Protein AF-A0A7W7SJI7-F1 (afdb_monomer_lite)

pLDDT: mean 81.75, std 20.48, range [42.03, 98.06]

Secondary structure (DSSP, 8-state):
-EEEE-TTPPTTS-SEEEE-SSS-B-HHHHHHHHHHHHTT--HHHHHHHHHHHHHHHHHHHHHT--GGG--HHHHHHHHHHHHHHHHHHHHHHHHHHHS--SS------------PPPP-----

Sequence (124 aa):
MRVMKVPDAAAGQPQVRLMDTAGEPVVEVDDFLRLLAVRAYSRDTVRAYAYDLLKLYLFCEERGITAAEFTPARAMEFLEWLRLVSSSRRAQRLELGVARSGGRLLSPKTSTGYSPRCRRSTSS

Foldseek 3Di:
DDKDADPPADQLAQRIFDADPVRHTPVVLRVVLSVCSNVVPDNVVSVVSRVVVVLVVVLCVVVVHDPVPCDPVVVVVSVVVCCVVVVVVVVVVVVVVVPPPDDDDDDDDPPPDDDDDDDDDDDD

Organism: NCBI:txid258050

Structure (mmCIF, N/CA/C/O backbone):
data_AF-A0A7W7SJI7-F1
#
_entry.id   AF-A0A7W7SJI7-F1
#
loop_
_atom_site.group_PDB
_atom_site.id
_atom_site.type_symbol
_atom_site.label_atom_id
_atom_site.label_alt_id
_atom_site.label_comp_id
_atom_site.label_asym_id
_atom_site.label_entity_id
_atom_site.label_seq_id
_atom_site.pdbx_PDB_ins_code
_atom_site.Cartn_x
_atom_site.Cartn_y
_atom_site.Cartn_z
_atom_site.occupancy
_atom_site.B_iso_or_equiv
_atom_site.auth_seq_id
_atom_site.auth_comp_id
_atom_site.auth_asym_id
_atom_site.auth_atom_id
_atom_site.pdbx_PDB_model_num
ATOM 1 N N . MET A 1 1 ? -4.348 -8.716 5.363 1.00 95.25 1 MET A N 1
ATOM 2 C CA . MET A 1 1 ? -3.580 -8.598 4.099 1.00 95.25 1 MET A CA 1
ATOM 3 C C . MET A 1 1 ? -2.073 -8.688 4.340 1.00 95.25 1 MET A C 1
ATOM 5 O O . MET A 1 1 ? -1.616 -8.305 5.416 1.00 95.25 1 MET A O 1
ATOM 9 N N . ARG A 1 2 ? -1.281 -9.184 3.377 1.00 97.19 2 ARG A N 1
ATOM 10 C CA . ARG A 1 2 ? 0.190 -9.309 3.502 1.00 97.19 2 ARG A CA 1
ATOM 11 C C . ARG A 1 2 ? 0.917 -9.304 2.155 1.00 97.19 2 ARG A C 1
ATOM 13 O O . ARG A 1 2 ? 0.395 -9.803 1.169 1.00 97.19 2 ARG A O 1
ATOM 20 N N . VAL A 1 3 ? 2.168 -8.842 2.133 1.00 97.44 3 VAL A N 1
ATOM 21 C CA . VAL A 1 3 ? 3.052 -8.984 0.960 1.00 97.44 3 VAL A CA 1
ATOM 22 C C . VAL A 1 3 ? 3.808 -10.310 1.029 1.00 97.44 3 VAL A C 1
ATOM 24 O O . VAL A 1 3 ? 4.473 -10.592 2.029 1.00 97.44 3 VAL A O 1
ATOM 27 N N . MET A 1 4 ? 3.751 -11.099 -0.042 1.00 97.38 4 MET A N 1
ATOM 28 C CA . MET A 1 4 ? 4.492 -12.351 -0.201 1.00 97.38 4 MET A CA 1
ATOM 29 C C . MET A 1 4 ? 5.558 -12.223 -1.284 1.00 97.38 4 MET A C 1
ATOM 31 O O . MET A 1 4 ? 5.364 -11.524 -2.273 1.00 97.38 4 MET A O 1
ATOM 35 N N . LYS A 1 5 ? 6.692 -12.906 -1.100 1.00 95.75 5 LYS A N 1
ATOM 36 C CA . LYS A 1 5 ? 7.705 -13.044 -2.153 1.00 95.75 5 LYS A CA 1
ATOM 37 C C . LYS A 1 5 ? 7.252 -14.098 -3.158 1.00 95.75 5 LYS A C 1
ATOM 39 O O . LYS A 1 5 ? 6.744 -15.140 -2.752 1.00 95.75 5 LYS A O 1
ATOM 44 N N . VAL A 1 6 ? 7.501 -13.840 -4.434 1.00 93.00 6 VAL A N 1
ATOM 45 C CA . VAL A 1 6 ? 7.353 -14.828 -5.504 1.00 93.00 6 VAL A CA 1
ATOM 46 C C . VAL A 1 6 ? 8.746 -15.388 -5.798 1.00 93.00 6 VAL A C 1
ATOM 48 O O . VAL A 1 6 ? 9.614 -14.617 -6.222 1.00 93.00 6 VAL A O 1
ATOM 51 N N . PRO A 1 7 ? 9.010 -16.676 -5.513 1.00 88.00 7 PRO A N 1
ATOM 52 C CA . PRO A 1 7 ? 10.279 -17.296 -5.875 1.00 88.00 7 PRO A CA 1
ATOM 53 C C . PRO A 1 7 ? 10.423 -17.330 -7.401 1.00 88.00 7 PRO A C 1
ATOM 55 O O . PRO A 1 7 ? 9.429 -17.440 -8.113 1.00 88.00 7 PRO A O 1
ATOM 58 N N . ASP A 1 8 ? 11.658 -17.195 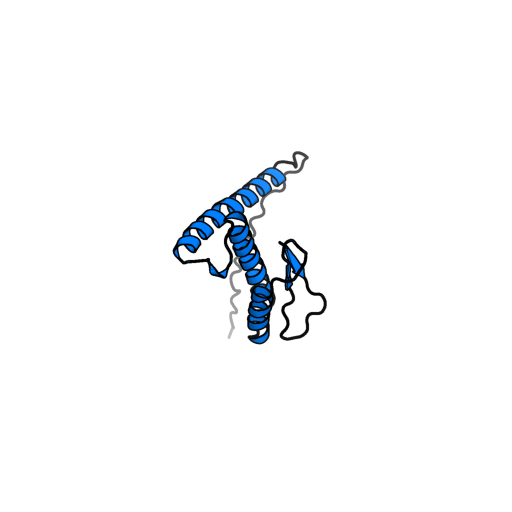-7.885 1.00 85.19 8 ASP A N 1
ATOM 59 C CA . ASP A 1 8 ? 12.020 -17.343 -9.302 1.00 85.19 8 ASP A CA 1
ATOM 60 C C . ASP A 1 8 ? 11.181 -16.515 -10.290 1.00 85.19 8 ASP A C 1
ATOM 62 O O . ASP A 1 8 ? 10.929 -16.923 -11.423 1.00 85.19 8 ASP A O 1
ATOM 66 N N . ALA A 1 9 ? 10.768 -15.311 -9.876 1.00 85.00 9 ALA A N 1
ATOM 67 C CA . ALA A 1 9 ? 10.080 -14.377 -10.757 1.00 85.00 9 ALA A CA 1
ATOM 68 C C . ALA A 1 9 ? 10.924 -14.095 -12.015 1.00 85.00 9 ALA A C 1
ATOM 70 O O . ALA A 1 9 ? 12.062 -13.615 -11.931 1.00 85.00 9 ALA A O 1
ATOM 71 N N . ALA A 1 10 ? 10.344 -14.391 -13.182 1.00 84.12 10 ALA A N 1
ATOM 72 C CA . ALA A 1 10 ? 10.979 -14.173 -14.476 1.00 84.12 10 ALA A CA 1
ATOM 73 C C . ALA A 1 10 ? 11.255 -12.680 -14.732 1.00 84.12 10 ALA A C 1
ATOM 75 O O . ALA A 1 10 ? 10.664 -11.794 -14.107 1.00 84.12 10 ALA A O 1
ATOM 76 N N . ALA A 1 11 ? 12.134 -12.382 -15.693 1.00 79.94 11 ALA A N 1
ATOM 77 C CA . ALA A 1 11 ? 12.346 -11.008 -16.141 1.00 79.94 11 ALA A CA 1
ATOM 78 C C . ALA A 1 11 ? 11.010 -10.375 -16.581 1.00 79.94 11 ALA A C 1
ATOM 80 O O . ALA A 1 11 ? 10.233 -10.991 -17.308 1.00 79.94 11 ALA A O 1
ATOM 81 N N . GLY A 1 12 ? 10.726 -9.161 -16.102 1.00 83.31 12 GLY A N 1
ATOM 82 C CA . GLY A 1 12 ? 9.448 -8.482 -16.342 1.00 83.31 12 GLY A CA 1
ATOM 83 C C . GLY A 1 12 ? 8.290 -8.924 -15.436 1.00 83.31 12 GLY A C 1
ATOM 84 O O . GLY A 1 12 ? 7.185 -8.411 -15.594 1.00 83.31 12 GLY A O 1
ATOM 85 N N . GLN A 1 13 ? 8.515 -9.824 -14.470 1.00 90.50 13 GLN A N 1
ATOM 86 C CA . GLN A 1 13 ? 7.531 -10.175 -13.440 1.00 90.50 13 GLN A CA 1
ATOM 87 C C . GLN A 1 13 ? 7.904 -9.583 -12.072 1.00 90.50 13 GLN A C 1
ATOM 89 O O . GLN A 1 13 ? 9.087 -9.512 -11.722 1.00 90.50 13 GLN A O 1
ATOM 94 N N . PRO A 1 14 ? 6.916 -9.163 -11.262 1.00 93.44 14 PRO A N 1
ATOM 95 C CA . PRO A 1 14 ? 7.186 -8.683 -9.919 1.00 93.44 14 PRO A CA 1
ATOM 96 C C . PRO A 1 14 ? 7.591 -9.849 -9.005 1.00 93.44 14 PRO A C 1
ATOM 98 O O . PRO A 1 14 ? 6.949 -10.894 -8.959 1.00 93.44 14 PRO A O 1
ATOM 101 N N . GLN A 1 15 ? 8.649 -9.646 -8.220 1.00 95.06 15 GLN A N 1
ATOM 102 C CA . GLN A 1 15 ? 9.152 -10.616 -7.231 1.00 95.06 15 GLN A CA 1
ATOM 103 C C . GLN A 1 15 ? 8.344 -10.647 -5.920 1.00 95.06 15 GLN A C 1
ATOM 105 O O . GLN A 1 15 ? 8.743 -11.280 -4.939 1.00 95.06 15 GLN A O 1
ATOM 110 N N . VAL A 1 16 ? 7.241 -9.903 -5.868 1.00 97.00 16 VAL A N 1
ATOM 111 C CA . VAL A 1 16 ? 6.347 -9.780 -4.718 1.00 97.00 16 VAL A CA 1
ATOM 112 C C . VAL A 1 16 ? 4.902 -9.658 -5.191 1.00 97.00 16 VAL A C 1
ATOM 114 O O . VAL A 1 16 ? 4.664 -9.137 -6.277 1.00 97.00 16 VAL A O 1
ATOM 117 N N . ARG A 1 17 ? 3.961 -10.104 -4.357 1.00 97.38 17 ARG A N 1
ATOM 118 C CA . ARG A 1 17 ? 2.511 -9.952 -4.545 1.00 97.38 17 ARG A CA 1
ATOM 119 C C . ARG A 1 17 ? 1.848 -9.513 -3.252 1.00 97.38 17 ARG A C 1
ATOM 121 O O . ARG A 1 17 ? 2.340 -9.850 -2.169 1.00 97.38 17 ARG A O 1
ATOM 128 N N . LEU A 1 18 ? 0.747 -8.780 -3.360 1.00 98.06 18 LEU A N 1
ATOM 129 C CA . LEU A 1 18 ? -0.106 -8.453 -2.223 1.00 98.06 18 LEU A CA 1
ATOM 130 C C . LEU A 1 18 ? -1.242 -9.473 -2.148 1.00 98.06 18 LEU A C 1
ATOM 132 O O . LEU A 1 18 ? -2.007 -9.597 -3.095 1.00 98.06 18 LEU A O 1
ATOM 136 N N . MET A 1 19 ? -1.349 -10.166 -1.018 1.00 98.06 19 MET A N 1
ATOM 137 C CA . MET A 1 19 ? -2.448 -11.084 -0.730 1.00 98.06 19 MET A CA 1
ATOM 138 C C . MET A 1 19 ? -3.445 -10.417 0.214 1.00 98.06 19 MET A C 1
ATOM 140 O O . MET A 1 19 ? -3.041 -9.761 1.189 1.00 98.06 19 MET A O 1
ATOM 144 N N . ASP A 1 20 ? -4.729 -10.609 -0.053 1.00 96.06 20 ASP A N 1
ATOM 145 C CA . ASP A 1 20 ? -5.824 -10.138 0.783 1.00 96.06 20 ASP A CA 1
ATOM 146 C C . ASP A 1 20 ? -5.952 -10.960 2.091 1.00 96.06 20 ASP A C 1
ATOM 148 O O . ASP A 1 20 ? -4.989 -11.577 2.567 1.00 96.06 20 ASP A O 1
ATOM 152 N N . THR A 1 21 ? -7.098 -10.882 2.770 1.00 94.44 21 THR A N 1
ATOM 153 C CA . THR A 1 21 ? -7.381 -11.662 3.989 1.00 94.44 21 THR A CA 1
ATOM 154 C C . THR A 1 21 ? -7.838 -13.093 3.706 1.00 94.44 21 THR A C 1
ATOM 156 O O . THR A 1 21 ? -7.617 -13.955 4.556 1.00 94.44 21 THR A O 1
ATOM 159 N N . ALA A 1 22 ? -8.402 -13.364 2.527 1.00 95.81 22 ALA A N 1
ATOM 160 C CA . ALA A 1 22 ? -8.746 -14.706 2.062 1.00 95.81 22 ALA A CA 1
ATOM 161 C C . ALA A 1 22 ? -7.515 -15.486 1.561 1.00 95.81 22 ALA A C 1
ATOM 163 O O . ALA A 1 22 ? -7.558 -16.708 1.447 1.00 95.81 22 ALA A O 1
ATOM 164 N N . GLY A 1 23 ? -6.397 -14.793 1.333 1.00 95.00 23 GLY A N 1
ATOM 165 C CA . GLY A 1 23 ? -5.170 -15.371 0.793 1.00 95.00 23 GLY A CA 1
ATOM 166 C C . GLY A 1 23 ? -5.076 -15.271 -0.727 1.00 95.00 23 GLY A C 1
ATOM 167 O O . GLY A 1 23 ? -4.129 -15.814 -1.295 1.00 95.00 23 GLY A O 1
ATOM 168 N N . GLU A 1 24 ? -6.000 -14.550 -1.359 1.00 96.69 24 GLU A N 1
ATOM 169 C CA . GLU A 1 24 ? -6.030 -14.329 -2.797 1.00 96.69 24 GLU A CA 1
ATOM 170 C C . GLU A 1 24 ? -5.205 -13.090 -3.183 1.00 96.69 24 GLU A C 1
ATOM 172 O O . GLU A 1 24 ? -5.099 -12.136 -2.401 1.00 96.69 24 GLU A O 1
ATOM 177 N N . PRO A 1 25 ? -4.580 -13.072 -4.373 1.00 96.62 25 PRO A N 1
ATOM 178 C CA . PRO A 1 25 ? -3.887 -11.889 -4.864 1.00 96.62 25 PRO A CA 1
ATOM 179 C C . PRO A 1 25 ? -4.852 -10.723 -5.103 1.00 96.62 25 PRO A C 1
ATOM 181 O O . PRO A 1 25 ? -5.890 -10.881 -5.742 1.00 96.62 25 PRO A O 1
ATOM 184 N N . VAL A 1 26 ? -4.459 -9.524 -4.674 1.00 97.44 26 VAL A N 1
ATOM 185 C CA . VAL A 1 26 ? -5.161 -8.285 -5.030 1.00 97.44 26 VAL A CA 1
ATOM 186 C C . VAL A 1 26 ? -4.788 -7.915 -6.467 1.00 97.44 26 VAL A C 1
ATOM 188 O O . VAL A 1 26 ? -3.685 -7.420 -6.722 1.00 97.44 26 VAL A O 1
ATOM 191 N N . VAL A 1 27 ? -5.694 -8.185 -7.407 1.00 96.06 27 VAL A N 1
ATOM 192 C CA . VAL A 1 27 ? -5.435 -8.149 -8.859 1.00 96.06 27 VAL A CA 1
ATOM 193 C C . VAL A 1 27 ? -4.917 -6.787 -9.322 1.00 96.06 27 VAL A C 1
ATOM 195 O O . VAL A 1 27 ? -3.914 -6.718 -10.030 1.00 96.06 27 VAL A O 1
ATOM 198 N N . GLU A 1 28 ? -5.522 -5.694 -8.861 1.00 96.19 28 GLU A N 1
ATOM 199 C CA . GLU A 1 28 ? -5.147 -4.330 -9.244 1.00 96.19 28 GLU A CA 1
ATOM 200 C C . GLU A 1 28 ? -3.716 -3.984 -8.810 1.00 96.19 28 GLU A C 1
ATOM 202 O O . GLU A 1 28 ? -2.995 -3.251 -9.494 1.00 96.19 28 GLU A O 1
ATOM 207 N N . VAL A 1 29 ? -3.279 -4.528 -7.670 1.00 97.31 29 VAL A N 1
ATOM 208 C CA . VAL A 1 29 ? -1.909 -4.356 -7.178 1.00 97.31 29 VAL A CA 1
ATOM 209 C C . VAL A 1 29 ? -0.939 -5.203 -7.990 1.00 97.31 29 VAL A C 1
ATOM 211 O O . VAL A 1 29 ? 0.122 -4.705 -8.365 1.00 97.31 29 VAL A O 1
ATOM 214 N N . ASP A 1 30 ? -1.292 -6.446 -8.305 1.00 96.31 30 ASP A N 1
ATOM 215 C CA . ASP A 1 30 ? -0.464 -7.318 -9.141 1.00 96.31 30 ASP A CA 1
ATOM 216 C C . ASP A 1 30 ? -0.247 -6.722 -10.545 1.00 96.31 30 ASP A C 1
ATOM 218 O O . ASP A 1 30 ? 0.887 -6.709 -11.040 1.00 96.31 30 ASP A O 1
ATOM 222 N N . ASP A 1 31 ? -1.288 -6.150 -11.153 1.00 96.38 31 ASP A N 1
ATOM 223 C CA . ASP A 1 31 ? -1.208 -5.476 -12.453 1.00 96.38 31 ASP A CA 1
ATOM 224 C C . ASP A 1 31 ? -0.313 -4.234 -12.403 1.00 96.38 31 ASP A C 1
ATOM 226 O O . ASP A 1 31 ? 0.565 -4.048 -13.256 1.00 96.38 31 ASP A O 1
ATOM 230 N N . PHE A 1 32 ? -0.459 -3.409 -11.365 1.00 97.19 32 PHE A N 1
ATOM 231 C CA . PHE A 1 32 ? 0.402 -2.249 -11.166 1.00 97.19 32 PHE A CA 1
ATOM 232 C C . PHE A 1 32 ? 1.873 -2.645 -10.951 1.00 97.19 32 PHE A C 1
ATOM 234 O O . PHE A 1 32 ? 2.777 -2.067 -11.560 1.00 97.19 32 PHE A O 1
ATOM 241 N N . LEU A 1 33 ? 2.150 -3.659 -10.129 1.00 97.12 33 LEU A N 1
ATOM 242 C CA . LEU A 1 33 ? 3.520 -4.120 -9.884 1.00 97.12 33 LEU A CA 1
ATOM 243 C C . LEU A 1 33 ? 4.141 -4.757 -11.135 1.00 97.12 33 LEU A C 1
ATOM 245 O O . LEU A 1 33 ? 5.333 -4.560 -11.396 1.00 97.12 33 LEU A O 1
ATOM 249 N N . ARG A 1 34 ? 3.345 -5.467 -11.944 1.00 96.06 34 ARG A N 1
ATOM 250 C CA . ARG A 1 34 ? 3.768 -5.970 -13.258 1.00 96.06 34 ARG A CA 1
ATOM 251 C C . ARG A 1 34 ? 4.139 -4.825 -14.193 1.00 96.06 34 ARG A C 1
ATOM 253 O O . ARG A 1 34 ? 5.176 -4.903 -14.847 1.00 96.06 34 ARG A O 1
ATOM 260 N N . LEU A 1 35 ? 3.359 -3.747 -14.219 1.00 96.75 35 LEU A N 1
ATOM 261 C CA . LEU A 1 35 ? 3.667 -2.564 -15.021 1.00 96.75 35 LEU A CA 1
ATOM 262 C C . LEU A 1 35 ? 5.033 -1.962 -14.662 1.00 96.75 35 LEU A C 1
ATOM 264 O O . LEU A 1 35 ? 5.807 -1.612 -15.556 1.00 96.75 35 LEU A O 1
ATOM 268 N N . LEU A 1 36 ? 5.351 -1.869 -13.367 1.00 95.88 36 LEU A N 1
ATOM 269 C CA . LEU A 1 36 ? 6.659 -1.398 -12.902 1.00 95.88 36 LEU A CA 1
ATOM 270 C C . LEU A 1 36 ? 7.791 -2.350 -13.315 1.00 95.88 36 LEU A C 1
ATOM 272 O O . LEU A 1 36 ? 8.845 -1.895 -13.763 1.00 95.88 36 LEU A O 1
ATOM 276 N N . ALA A 1 37 ? 7.571 -3.662 -13.203 1.00 93.25 37 ALA A N 1
ATOM 277 C CA . ALA A 1 3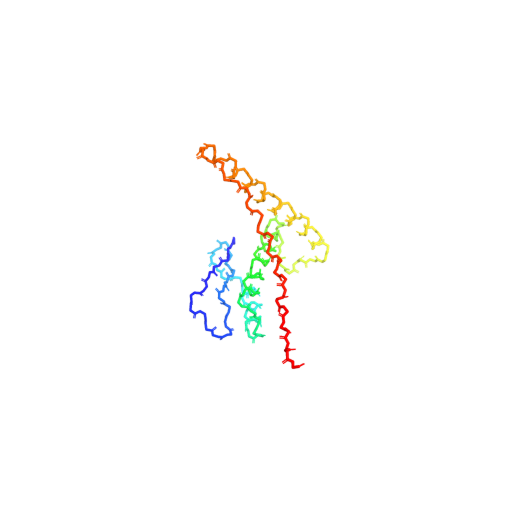7 ? 8.555 -4.669 -13.590 1.00 93.25 37 ALA A CA 1
ATOM 278 C C . ALA A 1 37 ? 8.841 -4.651 -15.104 1.00 93.25 37 ALA A C 1
ATOM 280 O O . ALA A 1 37 ? 10.002 -4.688 -15.508 1.00 93.25 37 ALA A O 1
ATOM 281 N N . VAL A 1 38 ? 7.803 -4.529 -15.940 1.00 95.12 38 VAL A N 1
ATOM 282 C CA . VAL A 1 38 ? 7.929 -4.402 -17.404 1.00 95.12 38 VAL A CA 1
ATOM 283 C C . VAL A 1 38 ? 8.658 -3.114 -17.792 1.00 95.12 38 VAL A C 1
ATOM 285 O O . VAL A 1 38 ? 9.468 -3.119 -18.714 1.00 95.12 38 VAL A O 1
ATOM 288 N N . ARG A 1 39 ? 8.444 -2.018 -17.053 1.00 94.94 39 ARG A N 1
ATOM 289 C CA . ARG A 1 39 ? 9.173 -0.750 -17.231 1.00 94.94 39 ARG A CA 1
ATOM 290 C C . ARG A 1 39 ? 10.607 -0.759 -16.685 1.00 94.94 39 ARG A C 1
ATOM 292 O O . ARG A 1 39 ? 11.236 0.293 -16.638 1.00 94.94 39 ARG A O 1
ATOM 299 N N . ALA A 1 40 ? 11.122 -1.921 -16.280 1.00 91.81 40 ALA A N 1
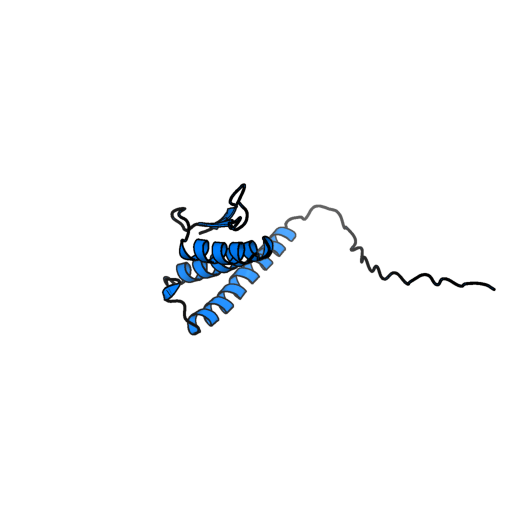ATOM 300 C CA . ALA A 1 40 ? 12.476 -2.102 -15.763 1.00 91.81 40 ALA A CA 1
ATOM 301 C C . ALA A 1 40 ? 12.811 -1.224 -14.539 1.00 91.81 40 ALA A C 1
ATOM 303 O O . ALA A 1 40 ? 13.976 -0.894 -14.304 1.00 91.81 40 ALA A O 1
ATOM 304 N N . TYR A 1 41 ? 11.809 -0.879 -13.717 1.00 95.19 41 TYR A N 1
ATOM 305 C CA . TYR A 1 41 ? 12.086 -0.332 -12.389 1.00 95.19 41 TYR A CA 1
ATOM 306 C C . TYR A 1 41 ? 12.859 -1.357 -11.555 1.00 95.19 41 TYR A C 1
ATOM 308 O O . TYR A 1 41 ? 12.693 -2.571 -11.704 1.00 95.19 41 TYR A O 1
ATOM 316 N N . SER A 1 42 ? 13.703 -0.866 -10.643 1.00 93.44 42 SER A N 1
ATOM 317 C CA . SER A 1 42 ? 14.501 -1.751 -9.798 1.00 93.44 42 SER A CA 1
ATOM 318 C C . SER A 1 42 ? 13.614 -2.665 -8.944 1.00 93.44 42 SER A C 1
ATOM 320 O O . SER A 1 42 ? 12.518 -2.295 -8.511 1.00 93.44 42 SER A O 1
ATOM 322 N N . ARG A 1 43 ? 14.128 -3.857 -8.638 1.00 93.38 43 ARG A N 1
ATOM 323 C CA . ARG A 1 43 ? 13.482 -4.837 -7.754 1.00 93.38 43 ARG A CA 1
ATOM 324 C C . ARG A 1 43 ? 13.132 -4.257 -6.380 1.00 93.38 43 ARG A C 1
ATOM 326 O O . ARG A 1 43 ? 12.083 -4.586 -5.823 1.00 93.38 43 ARG A O 1
ATOM 333 N N . ASP A 1 44 ? 13.986 -3.381 -5.857 1.00 94.56 44 ASP A N 1
ATOM 334 C CA . ASP A 1 44 ? 13.760 -2.702 -4.581 1.00 94.56 44 ASP A CA 1
ATOM 335 C C . ASP A 1 44 ? 12.645 -1.666 -4.682 1.00 94.56 44 ASP A C 1
ATOM 337 O O . ASP A 1 44 ? 11.812 -1.582 -3.781 1.00 94.56 44 ASP A O 1
ATOM 341 N N . THR A 1 45 ? 12.561 -0.943 -5.802 1.00 95.69 45 THR A N 1
ATOM 342 C CA . THR A 1 45 ? 11.451 -0.024 -6.072 1.00 95.69 45 THR A CA 1
ATOM 343 C C . THR A 1 45 ? 10.125 -0.780 -6.123 1.00 95.69 45 THR A C 1
ATOM 345 O O . THR A 1 45 ? 9.211 -0.432 -5.384 1.00 95.69 45 THR A O 1
ATOM 348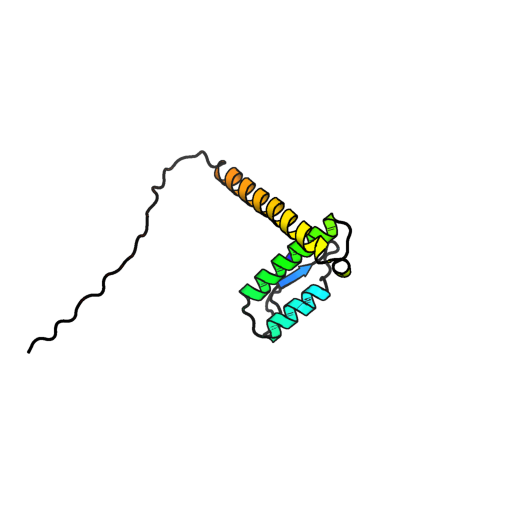 N N . VAL A 1 46 ? 10.026 -1.861 -6.905 1.00 96.56 46 VAL A N 1
ATOM 349 C CA . VAL A 1 46 ? 8.805 -2.694 -6.974 1.00 96.56 46 VAL A CA 1
ATOM 350 C C . VAL A 1 46 ? 8.409 -3.196 -5.581 1.00 96.56 46 VAL A C 1
ATOM 352 O O . VAL A 1 46 ? 7.244 -3.131 -5.191 1.00 96.56 46 VAL A O 1
ATOM 355 N N . ARG A 1 47 ? 9.388 -3.645 -4.787 1.00 96.75 47 ARG A N 1
ATOM 356 C CA . ARG A 1 47 ? 9.150 -4.094 -3.413 1.00 96.75 47 ARG A CA 1
ATOM 357 C C . ARG A 1 47 ? 8.655 -2.970 -2.502 1.00 96.75 47 ARG A C 1
ATOM 359 O O . ARG A 1 47 ? 7.754 -3.217 -1.705 1.00 96.75 47 ARG A O 1
ATOM 366 N N . ALA A 1 48 ? 9.232 -1.773 -2.592 1.00 96.81 48 ALA A N 1
ATOM 367 C CA . ALA A 1 48 ? 8.795 -0.616 -1.814 1.00 96.81 48 ALA A CA 1
ATOM 368 C C . ALA A 1 48 ? 7.329 -0.277 -2.119 1.00 96.81 48 ALA A C 1
ATOM 370 O O . ALA A 1 48 ? 6.516 -0.236 -1.197 1.00 96.81 48 ALA A O 1
ATOM 371 N N . TYR A 1 49 ? 6.973 -0.193 -3.406 1.00 98.06 49 TYR A N 1
ATOM 372 C CA . TYR A 1 49 ? 5.596 0.050 -3.838 1.00 98.06 49 TYR A CA 1
ATOM 373 C C . TYR A 1 49 ? 4.619 -1.019 -3.335 1.00 98.06 49 TYR A C 1
ATOM 375 O O . TYR A 1 49 ? 3.538 -0.673 -2.868 1.00 98.06 49 TYR A O 1
ATOM 383 N N . ALA A 1 50 ? 4.995 -2.303 -3.333 1.00 98.00 50 ALA A N 1
ATOM 384 C CA . ALA A 1 50 ? 4.141 -3.355 -2.774 1.00 98.00 50 ALA A CA 1
ATOM 385 C C . ALA A 1 50 ? 3.820 -3.125 -1.283 1.00 98.00 50 ALA A C 1
ATOM 387 O O . ALA A 1 50 ? 2.691 -3.340 -0.843 1.00 98.00 50 ALA A O 1
ATOM 388 N N . TYR A 1 51 ? 4.790 -2.654 -0.492 1.00 97.56 51 TYR A N 1
ATOM 389 C CA . TYR A 1 51 ? 4.556 -2.323 0.917 1.00 97.56 51 TYR A CA 1
ATOM 390 C C . TYR A 1 51 ? 3.812 -1.005 1.123 1.00 97.56 51 TYR A C 1
ATOM 392 O O . TYR A 1 51 ? 3.199 -0.827 2.176 1.00 97.56 51 TYR A O 1
ATOM 400 N N . ASP A 1 52 ? 3.893 -0.059 0.197 1.00 96.69 52 ASP A N 1
ATOM 401 C CA . ASP A 1 52 ? 3.097 1.168 0.263 1.00 96.69 52 ASP A CA 1
ATOM 402 C C . ASP A 1 52 ? 1.635 0.883 -0.078 1.00 96.69 52 ASP A C 1
ATOM 404 O O . ASP A 1 52 ? 0.747 1.313 0.656 1.00 96.69 52 ASP A O 1
ATOM 408 N N . LEU A 1 53 ? 1.389 0.031 -1.074 1.00 97.81 53 LEU A N 1
ATOM 409 C CA . LEU A 1 53 ? 0.050 -0.453 -1.407 1.00 97.81 53 LEU A CA 1
ATOM 410 C C . LEU A 1 53 ? -0.538 -1.320 -0.290 1.00 97.81 53 LEU A C 1
ATOM 412 O O . LEU A 1 53 ? -1.693 -1.123 0.061 1.00 97.81 53 LEU A O 1
ATOM 416 N N . LEU A 1 54 ? 0.248 -2.184 0.366 1.00 97.75 54 LEU A N 1
ATOM 417 C CA . LEU A 1 54 ? -0.220 -2.890 1.569 1.00 97.75 54 LEU A CA 1
ATOM 418 C C . LEU A 1 54 ? -0.769 -1.916 2.622 1.00 97.75 54 LEU A C 1
ATOM 420 O O . LEU A 1 54 ? -1.824 -2.164 3.195 1.00 97.75 54 LEU A O 1
ATOM 424 N N . LYS A 1 55 ? -0.057 -0.814 2.891 1.00 97.25 55 LYS A N 1
ATOM 425 C CA . LYS A 1 55 ? -0.500 0.188 3.872 1.00 97.25 55 LYS A CA 1
ATOM 426 C C . LYS A 1 55 ? -1.787 0.878 3.428 1.00 97.25 55 LYS A C 1
ATOM 428 O O . LYS A 1 55 ? -2.673 1.054 4.254 1.00 97.25 55 LYS A O 1
ATOM 433 N N . LEU A 1 56 ? -1.884 1.245 2.150 1.00 97.56 56 LEU A N 1
ATOM 434 C CA . LEU A 1 56 ? -3.086 1.857 1.587 1.00 97.56 56 LEU A CA 1
ATOM 435 C C . LEU A 1 56 ? -4.303 0.937 1.733 1.00 97.56 56 LEU A C 1
ATOM 437 O O . LEU A 1 56 ? -5.336 1.366 2.228 1.00 97.56 56 LEU A O 1
ATOM 441 N N . TYR A 1 57 ? -4.169 -0.335 1.363 1.00 97.56 57 TYR A N 1
ATOM 442 C CA . TYR A 1 57 ? -5.276 -1.284 1.441 1.00 97.56 57 TYR A CA 1
ATOM 443 C C . TYR A 1 57 ? -5.690 -1.597 2.885 1.00 97.56 57 TYR A C 1
ATOM 445 O O . TYR A 1 57 ? -6.881 -1.681 3.158 1.00 97.56 57 TYR A O 1
ATOM 453 N N . LEU A 1 58 ? -4.737 -1.688 3.821 1.00 96.75 58 LEU A N 1
ATOM 454 C CA . LEU A 1 58 ? -5.054 -1.807 5.250 1.00 96.75 58 LEU A CA 1
ATOM 455 C C . LEU A 1 58 ? -5.809 -0.578 5.776 1.00 96.75 58 LEU A C 1
ATOM 457 O O . LEU A 1 58 ? -6.735 -0.725 6.567 1.00 96.75 58 LEU A O 1
ATOM 461 N N . PHE A 1 59 ? -5.438 0.626 5.333 1.00 97.19 59 PHE A N 1
ATOM 462 C CA . PHE A 1 59 ? -6.179 1.842 5.666 1.00 97.19 59 PHE A CA 1
ATOM 463 C C . PHE A 1 59 ? -7.607 1.805 5.108 1.00 97.19 59 PHE A C 1
ATOM 465 O O . PHE A 1 59 ? -8.551 2.127 5.826 1.00 97.19 59 PHE A O 1
ATOM 472 N N . CYS A 1 60 ? -7.774 1.393 3.849 1.00 96.75 60 CYS A N 1
ATOM 473 C CA . CYS A 1 60 ? -9.090 1.255 3.232 1.00 96.75 60 CYS A CA 1
ATOM 474 C C . CYS A 1 60 ? -9.966 0.243 3.992 1.00 96.75 60 CYS A C 1
ATOM 476 O O . CYS A 1 60 ? -11.102 0.562 4.334 1.00 96.75 60 CYS A O 1
ATOM 478 N N . GLU A 1 61 ? -9.407 -0.920 4.346 1.00 95.69 61 GLU A N 1
ATOM 479 C CA . GLU A 1 61 ? -10.065 -1.945 5.168 1.00 95.69 61 GLU A CA 1
ATOM 480 C C . GLU A 1 61 ? -10.497 -1.381 6.534 1.00 95.69 61 GLU A C 1
ATOM 482 O O . GLU A 1 61 ? -11.654 -1.525 6.921 1.00 95.69 61 GLU A O 1
ATOM 487 N N . GLU A 1 62 ? -9.613 -0.65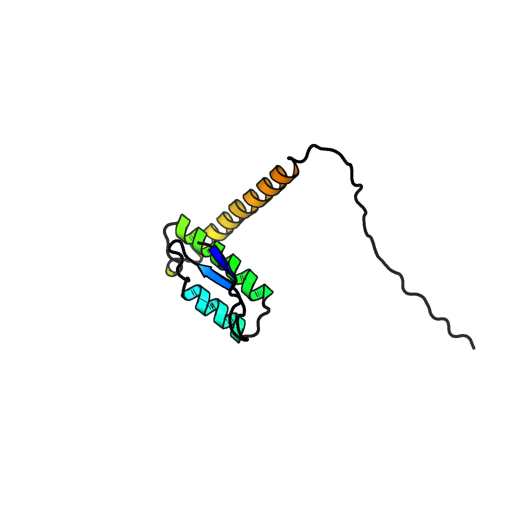8 7.234 1.00 96.00 62 GLU A N 1
ATOM 488 C CA . GLU A 1 62 ? -9.919 -0.037 8.534 1.00 96.00 62 GLU A CA 1
ATOM 489 C C . GLU A 1 62 ? -11.036 1.016 8.444 1.00 96.00 62 GLU A C 1
ATOM 491 O O . GLU A 1 62 ? -11.796 1.214 9.393 1.00 96.00 62 GLU A O 1
ATOM 496 N N . ARG A 1 63 ? -11.147 1.712 7.310 1.00 96.38 63 ARG A N 1
ATOM 497 C CA . ARG A 1 63 ? -12.184 2.724 7.066 1.00 96.38 63 ARG A CA 1
ATOM 498 C C . ARG A 1 63 ? -13.453 2.155 6.433 1.00 96.38 63 ARG A C 1
ATOM 500 O O . ARG A 1 63 ? -14.406 2.911 6.258 1.00 96.38 63 ARG A O 1
ATOM 507 N N . GLY A 1 64 ? -13.483 0.858 6.123 1.00 96.44 64 GLY A N 1
ATOM 508 C CA . GLY A 1 64 ? -14.613 0.211 5.460 1.00 96.44 64 GLY A CA 1
ATOM 509 C C . GLY A 1 64 ? -14.869 0.745 4.050 1.00 96.44 64 GLY A C 1
ATOM 510 O O . GLY A 1 64 ? -16.018 0.779 3.622 1.00 96.44 64 GLY A O 1
ATOM 511 N N . ILE A 1 65 ? -13.820 1.193 3.355 1.00 96.81 65 ILE A N 1
ATOM 512 C CA . ILE A 1 65 ? -13.890 1.704 1.982 1.00 96.81 65 ILE A CA 1
ATOM 513 C C . ILE A 1 65 ? -13.082 0.819 1.038 1.00 96.81 65 ILE A C 1
ATOM 515 O O . ILE A 1 65 ? -12.140 0.133 1.434 1.00 96.81 65 ILE A O 1
ATOM 519 N N . THR A 1 66 ? -13.417 0.871 -0.240 1.00 95.38 66 THR A N 1
ATOM 520 C CA . THR A 1 66 ? -12.638 0.256 -1.313 1.00 95.38 66 THR A CA 1
ATOM 521 C C . THR A 1 66 ? -11.543 1.200 -1.814 1.00 95.38 66 THR A C 1
ATOM 523 O O . THR A 1 66 ? -11.588 2.415 -1.611 1.00 95.38 66 THR A O 1
ATOM 526 N N . ALA A 1 67 ? -10.554 0.661 -2.532 1.00 92.88 67 ALA A N 1
ATOM 527 C CA . ALA A 1 67 ? -9.538 1.484 -3.191 1.00 92.88 67 ALA A CA 1
ATOM 528 C C . ALA A 1 67 ? -10.139 2.448 -4.238 1.00 92.88 67 ALA A C 1
ATOM 530 O O . ALA A 1 67 ? -9.595 3.529 -4.448 1.00 92.88 67 ALA A O 1
ATOM 531 N N . ALA A 1 68 ? -11.272 2.094 -4.857 1.00 94.69 68 ALA A N 1
ATOM 532 C CA . ALA A 1 68 ? -11.977 2.949 -5.815 1.00 94.69 68 ALA A CA 1
ATOM 533 C C . ALA A 1 68 ? -12.634 4.176 -5.156 1.00 94.69 68 ALA A C 1
ATOM 535 O O . ALA A 1 68 ? -12.797 5.214 -5.793 1.00 94.69 68 ALA A O 1
ATOM 536 N N . GLU A 1 69 ? -12.972 4.083 -3.871 1.00 96.44 69 GLU A N 1
ATOM 537 C CA . GLU A 1 69 ? -13.539 5.179 -3.075 1.00 96.44 69 GLU A CA 1
ATOM 538 C C . GLU A 1 69 ? -12.455 6.076 -2.451 1.00 96.44 69 GLU A C 1
ATOM 540 O O . GLU A 1 69 ? -12.755 7.023 -1.716 1.00 96.44 69 GLU A O 1
ATOM 545 N N . PHE A 1 70 ? -11.178 5.803 -2.734 1.00 96.19 70 PHE A N 1
ATOM 546 C CA . PHE A 1 70 ? -10.067 6.596 -2.235 1.00 96.19 70 PHE A CA 1
ATOM 547 C C . PHE A 1 70 ? -9.963 7.932 -2.984 1.00 96.19 70 PHE A C 1
ATOM 549 O O . PHE A 1 70 ? -9.574 8.000 -4.149 1.00 96.19 70 PHE A O 1
ATOM 556 N N . THR A 1 71 ? -10.292 9.023 -2.293 1.00 96.50 71 THR A N 1
ATOM 557 C CA . THR A 1 71 ? -10.280 10.387 -2.842 1.00 96.50 71 THR A CA 1
ATOM 558 C C . THR A 1 71 ? -9.117 11.221 -2.291 1.00 96.50 71 THR A C 1
ATOM 560 O O . THR A 1 71 ? -8.519 10.857 -1.276 1.00 96.50 71 THR A O 1
ATOM 563 N N . PRO A 1 72 ? -8.814 12.397 -2.877 1.00 95.75 72 PRO A N 1
ATOM 564 C CA . PRO A 1 72 ? -7.821 13.315 -2.313 1.00 95.75 72 PRO A CA 1
ATOM 565 C C . PRO A 1 72 ? -8.095 13.718 -0.855 1.00 95.75 72 PRO A C 1
ATOM 567 O O . PRO A 1 72 ? -7.155 13.873 -0.079 1.00 95.75 72 PRO A O 1
ATOM 570 N N . ALA A 1 73 ? -9.365 13.834 -0.451 1.00 94.38 73 ALA A N 1
ATOM 571 C CA . ALA A 1 73 ? -9.720 14.093 0.946 1.00 94.38 73 ALA A CA 1
ATOM 572 C C . ALA A 1 73 ? -9.300 12.922 1.855 1.00 94.38 73 ALA A C 1
ATOM 574 O O . ALA A 1 73 ? -8.652 13.131 2.879 1.00 94.38 73 ALA A O 1
ATOM 575 N N . ARG A 1 74 ? -9.560 11.680 1.421 1.00 96.69 74 ARG A N 1
ATOM 576 C CA . ARG A 1 74 ? -9.120 10.464 2.127 1.00 96.69 74 ARG A CA 1
ATOM 577 C C . ARG A 1 74 ? -7.603 10.291 2.121 1.00 96.69 74 ARG A C 1
ATOM 579 O O . ARG A 1 74 ? -7.063 9.691 3.044 1.00 96.69 74 ARG A O 1
ATOM 586 N N . ALA A 1 75 ? -6.898 10.851 1.139 1.00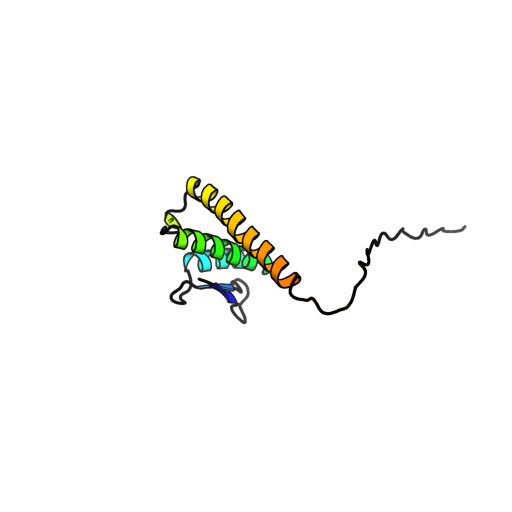 96.56 75 ALA A N 1
ATOM 587 C CA . ALA A 1 75 ? -5.440 10.838 1.120 1.00 96.56 75 ALA A CA 1
ATOM 588 C C . ALA A 1 75 ? -4.832 11.613 2.298 1.00 96.56 75 ALA A C 1
ATOM 590 O O . ALA A 1 75 ? -3.833 11.169 2.861 1.00 96.56 75 ALA A O 1
ATOM 591 N N . MET A 1 76 ? -5.448 12.722 2.719 1.00 97.44 76 MET A N 1
ATOM 592 C CA . MET A 1 76 ? -5.001 13.450 3.912 1.00 97.44 76 MET A CA 1
ATOM 593 C C . MET A 1 76 ? -5.177 12.603 5.178 1.00 97.44 76 MET A C 1
ATOM 595 O O . MET A 1 76 ? -4.227 12.456 5.947 1.00 97.44 76 MET A O 1
ATOM 599 N N . GLU A 1 77 ? -6.336 11.957 5.336 1.00 96.75 77 GLU A N 1
ATOM 600 C CA . GLU A 1 77 ? -6.595 11.014 6.436 1.00 96.75 77 GLU A CA 1
ATOM 601 C C . GLU A 1 77 ? -5.615 9.830 6.422 1.00 96.75 77 GLU A C 1
ATOM 603 O O . GLU A 1 77 ? -5.126 9.400 7.467 1.00 96.75 77 GLU A O 1
ATOM 608 N N . PHE A 1 78 ? -5.277 9.317 5.237 1.00 97.56 78 PHE A N 1
ATOM 609 C CA . PHE A 1 78 ? -4.294 8.249 5.077 1.00 97.56 78 PHE A CA 1
ATOM 610 C C . PHE A 1 78 ? -2.893 8.683 5.516 1.00 97.56 78 PHE A C 1
ATOM 612 O O . PHE A 1 78 ? -2.202 7.930 6.200 1.00 97.56 78 PHE A O 1
ATOM 619 N N . LEU A 1 79 ? -2.460 9.900 5.175 1.00 96.56 79 LEU A N 1
ATOM 620 C CA . LEU A 1 79 ? -1.166 10.429 5.617 1.00 96.56 79 LEU A CA 1
ATOM 621 C C . LEU A 1 79 ? -1.107 10.603 7.142 1.00 96.56 79 LEU A C 1
ATOM 623 O O . LEU A 1 79 ? -0.071 10.330 7.754 1.00 96.56 79 LEU A O 1
ATOM 627 N N . GLU A 1 80 ? -2.203 11.027 7.768 1.00 96.00 80 GLU A N 1
ATOM 628 C CA . GLU A 1 80 ? -2.319 11.085 9.228 1.00 96.00 80 GLU A CA 1
ATOM 629 C C . GLU A 1 80 ? -2.255 9.688 9.848 1.00 96.00 80 GLU A C 1
ATOM 631 O O . GLU A 1 80 ? -1.460 9.445 10.761 1.00 96.00 80 GLU A O 1
ATOM 636 N N . TRP A 1 81 ? -3.005 8.741 9.290 1.00 96.56 81 TRP A N 1
ATOM 637 C CA . TRP A 1 81 ? -2.970 7.342 9.698 1.00 96.56 81 TRP A CA 1
ATOM 638 C C . TRP A 1 81 ? -1.560 6.743 9.578 1.00 96.56 81 TRP A C 1
ATOM 640 O O . TRP A 1 81 ? -1.067 6.122 10.523 1.00 96.56 81 TRP A O 1
ATOM 650 N N . LEU A 1 82 ? -0.842 7.016 8.480 1.00 95.50 82 LEU A N 1
ATOM 651 C CA . LEU A 1 82 ? 0.544 6.582 8.275 1.00 95.50 82 LEU A CA 1
ATOM 652 C C . LEU A 1 82 ? 1.479 7.086 9.378 1.00 95.50 82 LEU A C 1
ATOM 654 O O . LEU A 1 82 ? 2.367 6.348 9.818 1.00 95.50 82 LEU A O 1
ATOM 658 N N . ARG A 1 83 ? 1.299 8.326 9.851 1.00 93.81 83 ARG A N 1
ATOM 659 C CA . ARG A 1 83 ? 2.088 8.876 10.967 1.00 93.81 83 ARG A CA 1
ATOM 660 C C . ARG A 1 83 ? 1.827 8.112 12.260 1.00 93.81 83 ARG A C 1
ATOM 662 O O . ARG A 1 83 ? 2.786 7.816 12.971 1.00 93.81 83 ARG A O 1
ATOM 669 N N . LEU A 1 84 ? 0.579 7.745 12.541 1.00 91.62 84 LEU A N 1
ATOM 670 C CA . LEU A 1 84 ? 0.217 6.991 13.744 1.00 91.62 84 LEU A CA 1
ATOM 671 C C . LEU A 1 84 ? 0.822 5.581 13.731 1.00 91.62 84 LEU A C 1
ATOM 673 O O . LEU A 1 84 ? 1.521 5.200 14.673 1.00 91.62 84 LEU A O 1
ATOM 677 N N . VAL A 1 85 ? 0.647 4.831 12.640 1.00 88.06 85 VAL A N 1
ATOM 678 C CA . VAL A 1 85 ? 1.141 3.442 12.546 1.00 88.06 85 VAL A CA 1
ATOM 679 C C . VAL A 1 85 ? 2.664 3.344 12.401 1.00 88.06 85 VAL A C 1
ATOM 681 O O . VAL A 1 85 ? 3.282 2.368 12.830 1.00 88.06 85 VAL A O 1
ATOM 684 N N . SER A 1 86 ? 3.314 4.353 11.812 1.00 80.62 86 SER A N 1
ATOM 685 C CA . SER A 1 86 ? 4.781 4.404 11.746 1.00 80.62 86 SER A CA 1
ATOM 686 C C . SER A 1 86 ? 5.401 4.798 13.087 1.00 80.62 86 SER A C 1
ATOM 688 O O . SER A 1 86 ? 6.430 4.235 13.480 1.00 80.62 86 SER A O 1
ATOM 690 N N . SER A 1 87 ? 4.757 5.713 13.818 1.00 72.00 87 SER A N 1
ATOM 691 C CA . SER A 1 87 ? 5.185 6.122 15.157 1.00 72.00 87 SER A CA 1
ATOM 692 C C . SER A 1 87 ? 5.033 4.988 16.167 1.00 72.00 87 SER A C 1
ATOM 694 O O . SER A 1 87 ? 5.964 4.747 16.934 1.00 72.00 87 SER A O 1
ATOM 696 N N . SER A 1 88 ? 3.934 4.226 16.121 1.00 64.25 88 SER A N 1
ATOM 697 C CA . SER A 1 88 ? 3.729 3.072 17.008 1.00 64.25 88 SER A CA 1
ATOM 698 C C . SER A 1 88 ? 4.789 1.987 16.798 1.00 64.25 88 SER A C 1
ATOM 700 O O . SER A 1 88 ? 5.393 1.522 17.762 1.00 64.25 88 SER A O 1
ATOM 702 N N . ARG A 1 89 ? 5.133 1.655 15.545 1.00 63.72 89 ARG A N 1
ATOM 703 C CA . ARG A 1 89 ? 6.226 0.712 15.247 1.00 63.72 89 ARG A CA 1
ATOM 704 C C . ARG A 1 89 ? 7.586 1.231 15.729 1.00 63.72 89 ARG A C 1
ATOM 706 O O . ARG A 1 89 ? 8.426 0.443 16.167 1.00 63.72 89 ARG A O 1
ATOM 713 N N . ARG A 1 90 ? 7.835 2.545 15.657 1.00 59.31 90 ARG A N 1
ATOM 714 C CA . ARG A 1 90 ? 9.069 3.150 16.185 1.00 59.31 90 ARG A CA 1
ATOM 715 C C . ARG A 1 90 ? 9.128 3.064 17.711 1.00 59.31 90 ARG A C 1
ATOM 717 O O . ARG A 1 90 ? 10.192 2.727 18.225 1.00 59.31 90 ARG A O 1
ATOM 724 N N . ALA A 1 91 ? 8.019 3.329 18.400 1.00 60.16 91 ALA A N 1
ATOM 725 C CA . ALA A 1 91 ? 7.905 3.196 19.850 1.00 60.16 91 ALA A CA 1
ATOM 726 C C . ALA A 1 91 ? 8.108 1.738 20.298 1.00 60.16 91 ALA A C 1
ATOM 728 O O . ALA A 1 91 ? 9.001 1.476 21.097 1.00 60.16 91 ALA A O 1
ATOM 729 N N . GLN A 1 92 ? 7.419 0.777 19.672 1.00 59.59 92 GLN A N 1
ATOM 730 C CA . GLN A 1 92 ? 7.606 -0.660 19.931 1.00 59.59 92 GLN A CA 1
ATOM 731 C C . GLN A 1 92 ? 9.060 -1.102 19.726 1.00 59.59 92 GLN A C 1
ATOM 733 O O . GLN A 1 92 ? 9.595 -1.879 20.508 1.00 59.59 92 GLN A O 1
ATOM 738 N N . ARG A 1 93 ? 9.749 -0.590 18.697 1.00 59.12 93 ARG A N 1
ATOM 739 C CA . ARG A 1 93 ? 11.170 -0.904 18.480 1.00 59.12 93 ARG A CA 1
ATOM 740 C C . ARG A 1 93 ? 12.076 -0.356 19.589 1.00 59.12 93 ARG A C 1
ATOM 742 O O . ARG A 1 93 ? 13.100 -0.970 19.872 1.00 59.12 93 ARG A O 1
ATOM 749 N N . LEU A 1 94 ? 11.734 0.786 20.189 1.00 63.41 94 LEU A N 1
ATOM 750 C CA . LEU A 1 94 ? 12.459 1.326 21.344 1.00 63.41 94 LEU A CA 1
ATOM 751 C C . LEU A 1 94 ? 12.187 0.486 22.598 1.00 63.41 94 LEU A C 1
ATOM 753 O O . LEU A 1 94 ? 13.132 0.146 23.301 1.00 63.41 94 LEU A O 1
ATOM 757 N N . GLU A 1 95 ? 10.942 0.068 22.826 1.00 57.94 95 GLU A N 1
ATOM 758 C CA . GLU A 1 95 ? 10.571 -0.821 23.938 1.00 57.94 95 GLU A CA 1
ATOM 759 C C . GLU A 1 95 ? 11.236 -2.203 23.824 1.00 57.94 95 GLU A C 1
ATOM 761 O O . GLU A 1 95 ? 11.835 -2.683 24.788 1.00 57.94 95 GLU A O 1
ATOM 766 N N . LEU A 1 96 ? 11.261 -2.800 22.624 1.00 59.03 96 LEU A N 1
ATOM 767 C CA . LEU A 1 96 ? 12.025 -4.026 22.351 1.00 59.03 96 LEU A CA 1
ATOM 768 C C . LEU A 1 96 ? 13.546 -3.835 22.501 1.00 59.03 96 LEU A C 1
ATOM 770 O O . LEU A 1 96 ? 14.260 -4.808 22.736 1.00 59.03 96 LEU A O 1
ATOM 774 N N . GLY A 1 97 ? 14.058 -2.607 22.374 1.00 56.09 97 GLY A N 1
ATOM 775 C CA . GLY A 1 97 ? 15.461 -2.275 22.638 1.00 56.09 97 GLY A CA 1
ATOM 776 C C . GLY A 1 97 ? 15.786 -2.100 24.127 1.00 56.09 97 GLY A C 1
ATOM 777 O O . GLY A 1 97 ? 16.923 -2.330 24.534 1.00 56.09 97 GLY A O 1
ATOM 778 N N . VAL A 1 98 ? 14.796 -1.732 24.946 1.00 56.25 98 VAL A N 1
ATOM 779 C CA . VAL A 1 98 ? 14.931 -1.536 26.401 1.00 56.25 98 VAL A CA 1
ATOM 780 C C . VAL A 1 98 ? 14.846 -2.865 27.172 1.00 56.25 98 VAL A C 1
ATOM 782 O O . VAL A 1 98 ? 15.407 -2.984 28.259 1.00 56.25 98 VAL A O 1
ATOM 785 N N . ALA A 1 99 ? 14.280 -3.919 26.578 1.00 55.16 99 ALA A N 1
ATOM 786 C CA . ALA A 1 99 ? 14.217 -5.267 27.157 1.00 55.16 99 ALA A CA 1
ATOM 787 C C . ALA A 1 99 ? 15.508 -6.109 26.991 1.00 55.16 99 ALA A C 1
ATOM 789 O O . ALA A 1 99 ? 15.456 -7.335 26.891 1.00 55.16 99 ALA A O 1
ATOM 790 N N . ARG A 1 100 ? 16.692 -5.478 26.989 1.00 51.47 100 ARG A N 1
ATOM 791 C CA . ARG A 1 100 ? 17.988 -6.167 27.152 1.00 51.47 100 ARG A CA 1
ATOM 792 C C . ARG A 1 100 ? 18.814 -5.506 28.254 1.00 51.47 100 ARG A C 1
ATOM 794 O O . ARG A 1 100 ? 19.928 -5.039 28.030 1.00 51.47 100 ARG A O 1
ATOM 801 N N . SER A 1 101 ? 18.274 -5.489 29.471 1.00 51.91 101 SER A N 1
ATOM 802 C CA . SER A 1 101 ? 19.100 -5.313 30.668 1.00 51.91 101 SER A CA 1
ATOM 803 C C . SER A 1 101 ? 19.870 -6.611 30.914 1.00 51.91 101 SER A C 1
ATOM 805 O O . SER A 1 101 ? 19.315 -7.602 31.381 1.00 51.91 101 SER A O 1
ATOM 807 N N . GLY A 1 102 ? 21.137 -6.631 30.499 1.00 54.25 102 GLY A N 1
ATOM 808 C CA . GLY A 1 102 ? 22.005 -7.800 30.631 1.00 54.25 102 GLY A CA 1
ATOM 809 C C . GLY A 1 102 ? 23.397 -7.615 30.028 1.00 54.25 102 GLY A C 1
ATOM 810 O O . GLY A 1 102 ? 23.824 -8.434 29.224 1.00 54.25 102 GLY A O 1
ATOM 811 N N . GLY A 1 103 ? 24.075 -6.519 30.386 1.00 53.41 103 GLY A N 1
ATOM 812 C CA . GLY A 1 103 ? 25.541 -6.407 30.431 1.00 53.41 103 GLY A CA 1
ATOM 813 C C . GLY A 1 103 ? 26.349 -6.525 29.129 1.00 53.41 103 GLY A C 1
ATOM 814 O O . GLY A 1 103 ? 26.841 -7.600 28.802 1.00 53.41 103 GLY A O 1
ATOM 815 N N . ARG A 1 104 ? 26.631 -5.387 28.477 1.00 48.19 104 ARG A N 1
ATOM 816 C CA . ARG A 1 104 ? 27.994 -4.856 28.218 1.00 48.19 104 ARG A CA 1
ATOM 817 C C . ARG A 1 104 ? 27.875 -3.522 27.473 1.00 48.19 104 ARG A C 1
ATOM 819 O O . ARG A 1 104 ? 27.243 -3.456 26.424 1.00 48.19 104 ARG A O 1
ATOM 826 N N . LEU A 1 105 ? 28.495 -2.475 28.013 1.00 54.09 105 LEU A N 1
ATOM 827 C CA . LEU A 1 105 ? 28.680 -1.189 27.340 1.00 54.09 105 LEU A CA 1
ATOM 828 C C . LEU A 1 105 ? 29.510 -1.406 26.066 1.00 54.09 105 LEU A C 1
ATOM 830 O O . LEU A 1 105 ? 30.686 -1.755 26.148 1.00 54.09 105 LEU A O 1
ATOM 834 N N . LEU A 1 106 ? 28.905 -1.209 24.895 1.00 56.69 106 LEU A N 1
ATOM 835 C CA . LEU A 1 106 ? 29.645 -1.027 23.650 1.00 56.69 106 LEU A CA 1
ATOM 836 C C . LEU A 1 106 ? 29.711 0.473 23.364 1.00 56.69 106 LEU A C 1
ATOM 838 O O . LEU A 1 106 ? 28.692 1.113 23.114 1.00 56.69 106 LEU A O 1
ATOM 842 N N . SER A 1 107 ? 30.924 1.022 23.445 1.00 46.03 107 SER A N 1
ATOM 843 C CA . SER A 1 107 ? 31.226 2.418 23.131 1.00 46.03 107 SER A CA 1
ATOM 844 C C . SER A 1 107 ? 30.825 2.765 21.690 1.00 46.03 107 SER A C 1
ATOM 846 O O . SER A 1 107 ? 31.122 1.981 20.779 1.00 46.03 107 SER A O 1
ATOM 848 N N . PRO A 1 108 ? 30.228 3.943 21.433 1.00 44.31 108 PRO A N 1
ATOM 849 C CA . PRO A 1 108 ? 29.988 4.413 20.075 1.00 44.31 108 PRO A CA 1
ATOM 850 C C . PRO A 1 108 ? 31.330 4.708 19.398 1.00 44.31 108 PRO A C 1
ATOM 852 O O . PRO A 1 108 ? 32.052 5.618 19.800 1.00 44.31 108 PRO A O 1
ATOM 855 N N . LYS A 1 109 ? 31.680 3.940 18.363 1.00 44.94 109 LYS A N 1
ATOM 856 C CA . LYS A 1 109 ? 32.764 4.304 17.446 1.00 44.94 109 LYS A CA 1
ATOM 857 C C . LYS A 1 109 ? 32.170 5.206 16.370 1.00 44.94 109 LYS A C 1
ATOM 859 O O . LYS A 1 109 ? 31.434 4.740 15.506 1.00 44.94 109 LYS A O 1
ATOM 864 N N . THR A 1 110 ? 32.477 6.494 16.432 1.00 44.84 110 THR A N 1
ATOM 865 C CA . THR A 1 110 ? 32.302 7.431 15.324 1.00 44.84 110 THR A CA 1
ATOM 866 C C . THR A 1 110 ? 33.307 7.072 14.229 1.00 44.84 110 THR A C 1
ATOM 868 O O . THR A 1 110 ? 34.493 7.366 14.337 1.00 44.84 110 THR A O 1
ATOM 871 N N . SER A 1 111 ? 32.869 6.418 13.153 1.00 42.41 111 SER A N 1
ATOM 872 C CA . SER A 1 111 ? 33.681 6.325 11.935 1.00 42.41 111 SER A CA 1
ATOM 873 C C . SER A 1 111 ? 33.515 7.607 11.121 1.00 42.41 111 SER A C 1
ATOM 875 O O . SER A 1 111 ? 32.754 7.659 10.156 1.00 42.41 111 SER A O 1
ATOM 877 N N . THR A 1 112 ? 34.233 8.650 11.534 1.00 44.22 112 THR A N 1
ATOM 878 C CA . THR A 1 112 ? 34.596 9.777 10.671 1.00 44.22 112 THR A CA 1
ATOM 879 C C . THR A 1 112 ? 35.749 9.315 9.785 1.00 44.22 112 THR A C 1
ATOM 881 O O . THR A 1 112 ? 36.879 9.196 10.245 1.00 44.22 112 THR A O 1
ATOM 884 N N . GLY A 1 113 ? 35.461 9.012 8.521 1.00 42.03 113 GLY A N 1
ATOM 885 C CA . GLY A 1 113 ? 36.458 8.651 7.513 1.00 42.03 113 GLY A CA 1
ATOM 886 C C . GLY A 1 113 ? 36.531 9.698 6.408 1.00 42.03 113 GLY A C 1
ATOM 887 O O . GLY A 1 113 ? 36.057 9.455 5.305 1.00 42.03 113 GLY A O 1
ATOM 888 N N . TYR A 1 114 ? 37.101 10.869 6.703 1.00 43.38 114 TYR A N 1
ATOM 889 C CA . TYR A 1 114 ? 37.589 11.807 5.688 1.00 43.38 114 TYR A CA 1
ATOM 890 C C . TYR A 1 114 ? 39.044 11.440 5.372 1.00 43.38 114 TYR A C 1
ATOM 892 O O . TYR A 1 114 ? 39.902 11.511 6.248 1.00 43.38 114 TYR A O 1
ATOM 900 N N . SER A 1 115 ? 39.318 11.025 4.134 1.00 47.47 115 SER A N 1
ATOM 901 C CA . SER A 1 115 ? 40.670 10.704 3.662 1.00 47.47 115 SER A CA 1
ATOM 902 C C . SER A 1 115 ? 41.203 11.866 2.816 1.00 47.47 115 SER A C 1
ATOM 904 O O . SER A 1 115 ? 40.654 12.118 1.739 1.00 47.47 115 SER A O 1
ATOM 906 N N . PRO A 1 116 ? 42.262 12.583 3.237 1.00 47.97 116 PRO A N 1
ATOM 907 C CA . PRO A 1 116 ? 42.901 13.571 2.389 1.00 47.97 116 PRO A CA 1
ATOM 908 C C . PRO A 1 116 ? 43.813 12.888 1.362 1.00 47.97 116 PRO A C 1
ATOM 910 O O . PRO A 1 116 ? 44.487 11.892 1.618 1.00 47.97 116 PRO A O 1
ATOM 913 N N . ARG A 1 117 ? 43.770 13.446 0.155 1.00 46.56 117 ARG A N 1
ATOM 914 C CA . ARG A 1 117 ? 44.407 12.991 -1.081 1.00 46.56 117 ARG A CA 1
ATOM 915 C C . ARG A 1 117 ? 45.932 13.180 -0.992 1.00 46.56 117 ARG A C 1
ATOM 917 O O . ARG A 1 117 ? 46.393 14.306 -0.813 1.00 46.56 117 ARG A O 1
ATOM 924 N N . CYS A 1 118 ? 46.719 12.111 -1.143 1.00 42.41 118 CYS A N 1
ATOM 925 C CA . CYS A 1 118 ? 48.180 12.206 -1.223 1.00 42.41 118 CYS A CA 1
ATOM 926 C C . CYS A 1 118 ? 48.629 12.888 -2.526 1.00 42.41 118 CYS A C 1
ATOM 928 O O . CYS A 1 118 ? 48.252 12.503 -3.633 1.00 42.41 118 CYS A O 1
ATOM 930 N N . ARG A 1 119 ? 49.453 13.918 -2.335 1.00 42.66 119 ARG A N 1
ATOM 931 C CA . ARG A 1 119 ? 50.126 14.773 -3.314 1.00 42.66 119 ARG A CA 1
ATOM 932 C C . ARG A 1 119 ? 51.234 13.976 -4.025 1.00 42.66 119 ARG A C 1
ATOM 934 O O . ARG A 1 119 ? 52.060 13.362 -3.359 1.00 42.66 119 ARG A O 1
ATOM 941 N N . ARG A 1 120 ? 51.260 13.994 -5.362 1.00 42.16 120 ARG A N 1
ATOM 942 C CA . ARG A 1 120 ? 52.377 13.496 -6.185 1.00 42.16 120 ARG A CA 1
ATOM 943 C C . ARG A 1 120 ? 53.198 14.707 -6.629 1.00 42.16 120 ARG A C 1
ATOM 945 O O . ARG A 1 120 ? 52.703 15.529 -7.391 1.00 42.16 120 ARG A O 1
ATOM 952 N N . SER A 1 121 ? 54.408 14.843 -6.102 1.00 46.75 121 SER A N 1
ATOM 953 C CA . SER A 1 121 ? 55.425 15.788 -6.565 1.00 46.75 121 SER A CA 1
ATOM 954 C C . SER A 1 121 ? 56.301 15.089 -7.599 1.00 46.75 121 SER A C 1
ATOM 956 O O . SER A 1 121 ? 56.978 14.114 -7.282 1.00 46.75 121 SER A O 1
ATOM 958 N N . THR A 1 122 ? 56.249 15.571 -8.836 1.00 51.38 122 THR A N 1
ATOM 959 C CA . THR A 1 122 ? 57.208 15.258 -9.895 1.00 51.38 122 THR A CA 1
ATOM 960 C C . THR A 1 122 ? 58.417 16.169 -9.732 1.00 51.38 122 THR A C 1
ATOM 962 O O . THR A 1 122 ? 58.276 17.390 -9.729 1.00 51.38 122 THR A O 1
ATOM 965 N N . SER A 1 123 ? 59.583 15.562 -9.568 1.00 48.34 123 SER A N 1
ATOM 966 C CA . SER A 1 123 ? 60.896 16.194 -9.611 1.00 48.34 123 SER A CA 1
ATOM 967 C C . SER A 1 123 ? 61.426 16.220 -11.046 1.00 48.34 123 SER A C 1
ATOM 969 O O . SER A 1 123 ? 61.432 15.186 -11.717 1.00 48.34 123 SER A O 1
ATOM 971 N N . SER A 1 124 ? 61.911 17.376 -11.487 1.00 50.72 124 SER A N 1
ATOM 972 C CA . SER A 1 124 ? 63.026 17.542 -12.427 1.00 50.72 124 SER A CA 1
ATOM 973 C C . SER A 1 124 ? 63.694 18.873 -12.121 1.00 50.72 124 SER A C 1
ATOM 975 O O . SER A 1 124 ? 62.940 19.822 -11.807 1.00 50.72 124 SER A O 1
#

Radius of gyration: 22.76 Å; chains: 1; bounding box: 78×35×48 Å

InterPro domains:
  IPR004107 Integrase, SAM-like, N-terminal [PF02899] (30-89)
  IPR010998 Integrase/recombinase, N-terminal [G3DSA:1.10.150.130] (26-117)
  IPR044068 Core-binding (CB) domain [PS51900] (23-107)